Protein AF-A0A412CI19-F1 (afdb_monomer_lite)

Secondary structure (DSSP, 8-state):
--HHHHHHHHHHHHHHHS-HHHHHHHHHHIIIIIHHHHHHHHHHHHHHHHHHTSS--THHHHIIIIIHHHHHHHHHHHHHHHHHHHHTTT-

Sequence (91 aa):
MTIDEIKNEVLENMKDFITTEVKDMAIKWIKDTALPAVKEVATAFVAELKNSAVDEKGWVKFRDTIFLPVAINGSLWIVEKVVNKLASTEE

Foldseek 3Di:
DPPVVVVVVCVVCVVVVPDPVVVLVVLVCCQPPVLVVLVVVLVVQLVVLQVVLPPPDDPSNCCSNPVSNCVSVVVSVVVNVVSVVVNPPPD

Organism: NCBI:txid491921

pLDDT: mean 84.48, std 11.18, range [38.84, 94.75]

Radius of gyration: 20.42 Å; chains: 1; bounding box: 42×33×56 Å

Structure (mmCIF, N/CA/C/O backbone):
data_AF-A0A412CI19-F1
#
_entry.id   AF-A0A412CI19-F1
#
loop_
_atom_site.group_PDB
_atom_site.id
_atom_site.type_symbol
_atom_site.label_atom_id
_atom_site.label_alt_id
_atom_site.label_comp_id
_atom_site.label_asym_id
_atom_site.label_entity_id
_atom_site.label_seq_id
_atom_site.pdbx_PDB_ins_code
_atom_site.Cartn_x
_atom_site.Cartn_y
_atom_site.Cartn_z
_atom_site.occupancy
_atom_site.B_iso_or_equiv
_atom_site.auth_seq_id
_atom_site.auth_comp_id
_atom_site.auth_asym_id
_atom_site.auth_atom_id
_atom_site.pdbx_PDB_model_num
ATOM 1 N N . MET A 1 1 ? -4.197 19.970 39.090 1.00 59.72 1 MET A N 1
ATOM 2 C CA . MET A 1 1 ? -4.014 19.344 37.776 1.00 59.72 1 MET A CA 1
ATOM 3 C C . MET A 1 1 ? -2.884 20.026 37.043 1.00 59.72 1 MET A C 1
ATOM 5 O O . MET A 1 1 ? -3.078 21.061 36.413 1.00 59.72 1 MET A O 1
ATOM 9 N N . THR A 1 2 ? -1.684 19.484 37.210 1.00 79.56 2 THR A N 1
ATOM 10 C CA . THR A 1 2 ? -0.545 19.780 36.336 1.00 79.56 2 THR A CA 1
ATOM 11 C C . THR A 1 2 ? -0.758 19.084 34.986 1.00 79.56 2 THR A C 1
ATOM 13 O O . THR A 1 2 ? -1.537 18.137 34.879 1.00 79.56 2 THR A O 1
ATOM 16 N N . ILE A 1 3 ? -0.095 19.554 33.927 1.00 79.31 3 ILE A N 1
ATOM 17 C CA . ILE A 1 3 ? -0.203 18.953 32.583 1.00 79.31 3 ILE A CA 1
ATOM 18 C C . ILE A 1 3 ? 0.184 17.461 32.601 1.00 79.31 3 ILE A C 1
ATOM 20 O O . ILE A 1 3 ? -0.394 16.667 31.861 1.00 79.31 3 ILE A O 1
ATOM 24 N N . ASP A 1 4 ? 1.104 17.069 33.486 1.00 83.19 4 ASP A N 1
ATOM 25 C CA . ASP A 1 4 ? 1.524 15.677 33.660 1.00 83.19 4 ASP A CA 1
ATOM 26 C C . ASP A 1 4 ? 0.433 14.791 34.280 1.00 83.19 4 ASP A C 1
ATOM 28 O O . ASP A 1 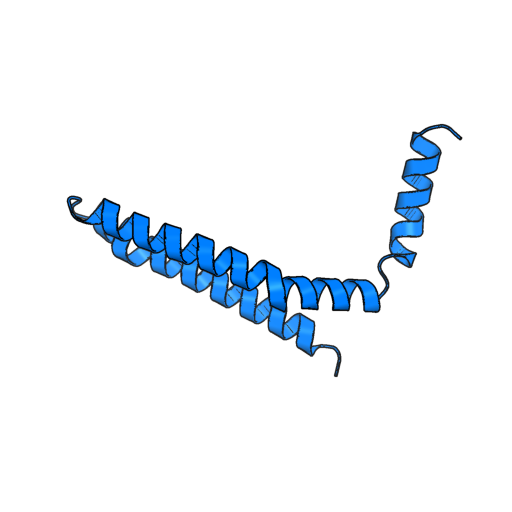4 ? 0.299 13.632 33.890 1.00 83.19 4 ASP A O 1
ATOM 32 N N . GLU A 1 5 ? -0.391 15.329 35.186 1.00 78.31 5 GLU A N 1
ATOM 33 C CA . GLU A 1 5 ? -1.530 14.605 35.769 1.00 78.31 5 GLU A CA 1
ATOM 34 C C . GLU A 1 5 ? -2.600 14.323 34.708 1.00 78.31 5 GLU A C 1
ATOM 36 O O . GLU A 1 5 ? -3.019 13.181 34.554 1.00 78.31 5 GLU A O 1
ATOM 41 N N . ILE A 1 6 ? -2.953 15.327 33.895 1.00 77.44 6 ILE A N 1
ATOM 42 C CA . ILE A 1 6 ? -3.923 15.171 32.797 1.00 77.44 6 ILE A CA 1
ATOM 43 C C . ILE A 1 6 ? -3.404 14.170 31.756 1.00 77.44 6 ILE A C 1
ATOM 45 O O . ILE A 1 6 ? -4.148 13.321 31.272 1.00 77.44 6 ILE A O 1
ATOM 49 N N . LYS A 1 7 ? -2.113 14.238 31.408 1.00 79.94 7 LYS A N 1
ATOM 50 C CA . LYS A 1 7 ? -1.494 13.310 30.453 1.00 79.94 7 LYS A CA 1
ATOM 51 C C . LYS A 1 7 ? -1.520 11.867 30.961 1.00 79.94 7 LYS A C 1
ATOM 53 O O . LYS A 1 7 ? -1.816 10.966 30.179 1.00 79.94 7 LYS A O 1
ATOM 58 N N . ASN A 1 8 ? -1.205 11.642 32.236 1.00 81.2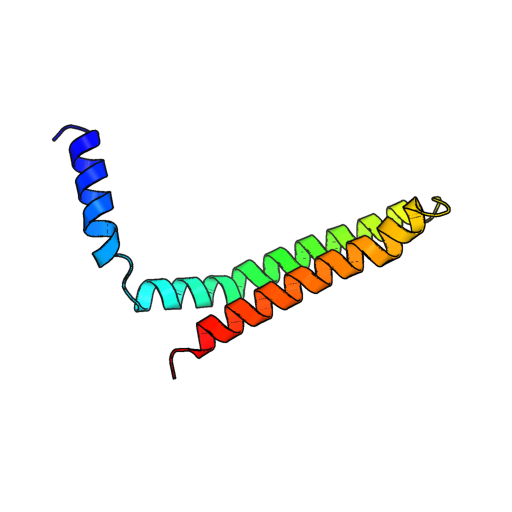5 8 ASN A N 1
ATOM 59 C CA . ASN A 1 8 ? -1.230 10.304 32.828 1.00 81.25 8 ASN A CA 1
ATOM 60 C C . ASN A 1 8 ? -2.655 9.753 32.932 1.00 81.25 8 ASN A C 1
ATOM 62 O O . ASN A 1 8 ? -2.869 8.593 32.599 1.00 81.25 8 ASN A O 1
ATOM 66 N N . GLU A 1 9 ? -3.627 10.586 33.299 1.00 77.81 9 GLU A N 1
ATOM 67 C CA . GLU A 1 9 ? -5.034 10.190 33.398 1.00 77.81 9 GLU A CA 1
ATOM 68 C C . GLU A 1 9 ? -5.630 9.858 32.017 1.00 77.81 9 GLU A C 1
ATOM 70 O O . GLU A 1 9 ? -6.347 8.869 31.857 1.00 77.81 9 GLU A O 1
ATOM 75 N N . VAL A 1 10 ? -5.263 10.611 30.973 1.00 72.38 10 VAL A N 1
ATOM 76 C CA . VAL A 1 10 ? -5.614 10.286 29.580 1.00 72.38 10 VAL A CA 1
ATOM 77 C C . VAL A 1 10 ? -4.933 8.995 29.116 1.00 72.38 10 VAL A C 1
ATOM 79 O O . VAL A 1 10 ? -5.575 8.190 28.448 1.00 72.38 10 VAL A O 1
ATOM 82 N N . LEU A 1 11 ? -3.663 8.763 29.469 1.00 75.12 11 LEU A N 1
ATOM 83 C CA . LEU A 1 11 ? -2.935 7.536 29.117 1.00 75.12 11 LEU A CA 1
ATOM 84 C C . LEU A 1 11 ? -3.493 6.289 29.820 1.00 75.12 11 LEU A C 1
ATOM 86 O O . LEU A 1 11 ? -3.542 5.225 29.201 1.00 75.12 11 LEU A O 1
ATOM 90 N N . GLU A 1 12 ? -3.923 6.404 31.079 1.00 76.12 12 GLU A N 1
ATOM 91 C CA . GLU A 1 12 ? -4.566 5.306 31.812 1.00 76.12 12 GLU A CA 1
ATOM 92 C C . GLU A 1 12 ? -5.933 4.955 31.220 1.00 76.12 12 GLU A C 1
ATOM 94 O O . GLU A 1 12 ? -6.183 3.784 30.925 1.00 76.12 12 GLU A O 1
ATOM 99 N N . ASN A 1 13 ? -6.770 5.959 30.945 1.00 69.44 13 ASN A N 1
ATOM 100 C CA . ASN A 1 13 ? -8.099 5.761 30.354 1.00 69.44 13 ASN A CA 1
ATOM 101 C C . ASN A 1 13 ? -8.056 5.455 28.847 1.00 69.44 13 ASN A C 1
ATOM 103 O O . ASN A 1 13 ? -9.055 5.049 28.254 1.00 69.44 13 ASN A O 1
ATOM 107 N N . MET A 1 14 ? -6.895 5.597 2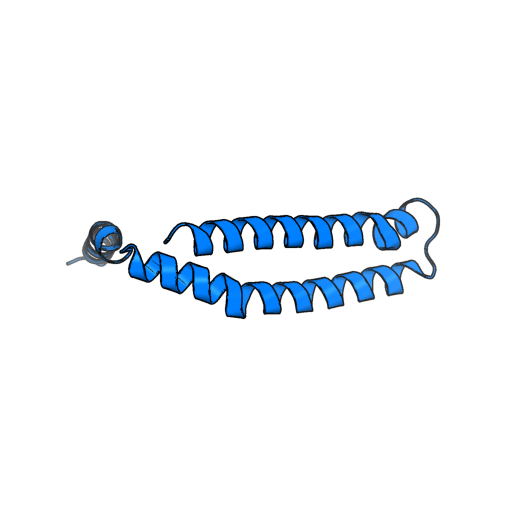8.200 1.00 66.50 14 MET A N 1
ATOM 108 C CA . MET A 1 14 ? -6.724 5.266 26.785 1.00 66.50 14 MET A CA 1
ATOM 109 C C . MET A 1 14 ? -7.038 3.791 26.502 1.00 66.50 14 MET A C 1
ATOM 111 O O . MET A 1 14 ? -7.487 3.460 25.410 1.00 66.50 14 MET A O 1
ATOM 115 N N . LYS A 1 15 ? -6.840 2.896 27.481 1.00 64.44 15 LYS A N 1
ATOM 116 C CA . LYS A 1 15 ? -7.215 1.477 27.362 1.00 64.44 15 LYS A CA 1
ATOM 117 C C . LYS A 1 15 ? -8.723 1.278 27.224 1.00 64.44 15 LYS A C 1
ATOM 119 O O . LYS A 1 15 ? -9.126 0.417 26.450 1.00 64.44 15 LYS A O 1
ATOM 124 N N . ASP A 1 16 ? -9.516 2.096 27.910 1.00 66.69 16 ASP A N 1
ATOM 125 C CA . ASP A 1 16 ? -10.978 2.070 27.818 1.00 66.69 16 ASP A CA 1
ATOM 126 C C . ASP A 1 16 ? -11.469 2.736 26.526 1.00 66.69 16 ASP A C 1
ATOM 128 O O . ASP A 1 16 ? -12.515 2.374 25.997 1.00 66.69 16 ASP A O 1
ATOM 132 N N . PHE A 1 17 ? -10.683 3.666 25.972 1.00 61.91 17 PHE A N 1
ATOM 133 C CA . PHE A 1 17 ? -10.942 4.291 24.671 1.00 61.91 17 PHE A CA 1
ATOM 134 C C . PHE A 1 17 ? -10.598 3.387 23.483 1.00 61.91 17 PHE A C 1
ATOM 136 O O . PHE A 1 17 ? -11.250 3.458 22.443 1.00 61.91 17 PHE A O 1
ATOM 143 N N . ILE A 1 18 ? -9.581 2.529 23.613 1.00 67.81 18 ILE A N 1
ATOM 144 C CA . ILE A 1 18 ? -9.254 1.511 22.609 1.00 67.81 18 ILE A CA 1
ATOM 145 C C . ILE A 1 18 ? -10.113 0.263 22.870 1.00 67.81 18 ILE A C 1
ATOM 147 O O . ILE A 1 18 ? -9.618 -0.818 23.207 1.00 67.81 18 ILE A O 1
ATOM 151 N N . THR A 1 19 ? -11.422 0.425 22.683 1.00 74.81 19 THR A N 1
ATOM 152 C CA . THR A 1 19 ? -12.369 -0.690 22.599 1.00 74.81 19 THR A CA 1
ATOM 153 C C . THR A 1 19 ? -12.118 -1.507 21.330 1.00 74.81 19 THR A C 1
ATOM 155 O O . THR A 1 19 ? -11.430 -1.057 20.407 1.00 74.81 19 THR A O 1
ATOM 158 N N . THR A 1 20 ? -12.667 -2.723 21.271 1.00 75.81 20 THR A N 1
ATOM 159 C CA . THR A 1 20 ? -12.615 -3.569 20.066 1.00 75.81 20 THR A CA 1
ATOM 160 C C . THR A 1 20 ? -13.145 -2.798 18.853 1.00 75.81 20 THR A C 1
ATOM 162 O O . THR A 1 20 ? -12.415 -2.633 17.889 1.00 75.81 20 THR A O 1
ATOM 165 N N . GLU A 1 21 ? -14.286 -2.118 18.987 1.00 76.62 21 GLU A N 1
ATOM 166 C CA . GLU A 1 21 ? -14.905 -1.321 17.915 1.00 76.62 21 GLU A CA 1
ATOM 167 C C . GLU A 1 21 ? -13.981 -0.245 17.312 1.00 76.62 21 GLU A C 1
ATOM 169 O O . GLU A 1 21 ? -13.978 -0.021 16.101 1.00 76.62 21 GLU A O 1
ATOM 174 N N . VAL A 1 22 ? -13.174 0.434 18.138 1.00 82.88 22 VAL A N 1
ATOM 175 C CA . VAL A 1 22 ? -12.216 1.442 17.654 1.00 82.88 22 VAL A CA 1
ATOM 176 C C . VAL A 1 22 ? -11.056 0.780 16.912 1.00 82.88 22 VAL A C 1
ATOM 178 O O . VAL A 1 22 ? -10.597 1.310 15.896 1.00 82.88 22 VAL A O 1
ATOM 181 N N . LYS A 1 23 ? -10.584 -0.384 17.380 1.00 82.62 23 LYS A N 1
ATOM 182 C CA . LYS A 1 23 ? -9.565 -1.170 16.665 1.00 82.62 23 LYS A CA 1
ATOM 183 C C . LYS A 1 23 ? -10.099 -1.651 15.321 1.00 82.62 23 LYS A C 1
ATOM 185 O O . LYS A 1 23 ? -9.386 -1.528 14.329 1.00 82.62 23 LYS A O 1
ATOM 190 N N . ASP A 1 24 ? -11.340 -2.108 15.276 1.00 84.56 24 ASP A N 1
ATOM 191 C CA . ASP A 1 24 ? -11.990 -2.645 14.080 1.00 84.56 24 ASP A CA 1
ATOM 192 C C . ASP A 1 24 ? -12.213 -1.528 13.052 1.00 84.56 24 ASP A C 1
ATOM 194 O O . ASP A 1 24 ? -11.860 -1.651 11.875 1.00 84.56 24 ASP A O 1
ATOM 198 N N . MET A 1 25 ? -12.670 -0.357 13.513 1.00 85.75 25 MET A N 1
ATOM 199 C CA . MET A 1 25 ? -12.767 0.850 12.691 1.00 85.75 25 MET A CA 1
ATOM 200 C C . MET A 1 25 ? -11.397 1.288 12.157 1.00 85.75 25 MET A C 1
ATOM 202 O O . MET A 1 25 ? -11.284 1.652 10.984 1.00 85.75 25 MET A O 1
ATOM 206 N N . ALA A 1 26 ? -10.348 1.227 12.981 1.00 87.25 26 ALA A N 1
ATOM 207 C CA . ALA A 1 26 ? -8.991 1.547 12.554 1.00 87.25 26 ALA A CA 1
ATOM 208 C C . ALA A 1 26 ? -8.470 0.542 11.514 1.00 87.25 26 ALA A C 1
ATOM 210 O O . ALA A 1 26 ? -7.916 0.953 10.497 1.00 87.25 26 ALA A O 1
ATOM 211 N N . ILE A 1 27 ? -8.685 -0.760 11.719 1.00 88.44 27 ILE A N 1
ATOM 212 C CA . ILE A 1 27 ? -8.308 -1.816 10.769 1.00 88.44 27 ILE A CA 1
ATOM 213 C C . ILE A 1 27 ? -9.041 -1.619 9.439 1.00 88.44 27 ILE A C 1
ATOM 215 O O . ILE A 1 27 ? -8.418 -1.688 8.376 1.00 88.44 27 ILE A O 1
ATOM 219 N N . LYS A 1 28 ? -10.338 -1.307 9.483 1.00 89.50 28 LYS A N 1
ATOM 220 C CA . LYS A 1 28 ? -11.138 -1.010 8.295 1.00 89.50 28 LYS A CA 1
ATOM 221 C C . LYS A 1 28 ? -10.635 0.231 7.563 1.00 89.50 28 LYS A C 1
ATOM 223 O O . LYS A 1 28 ? -10.443 0.185 6.353 1.00 89.50 28 LYS A O 1
ATOM 228 N N . TRP A 1 29 ? -10.334 1.314 8.279 1.00 91.81 29 TRP A N 1
ATOM 229 C CA . TRP A 1 29 ? -9.746 2.514 7.677 1.00 91.81 29 TRP A CA 1
ATOM 230 C C . TRP A 1 29 ? -8.375 2.232 7.041 1.00 91.81 29 TRP A C 1
ATOM 232 O O . TRP A 1 29 ? -8.097 2.686 5.926 1.00 91.81 29 TRP A O 1
ATOM 242 N N . ILE A 1 30 ? -7.531 1.430 7.703 1.00 89.81 30 ILE A N 1
ATOM 243 C CA . ILE A 1 30 ? -6.243 0.997 7.149 1.00 89.81 30 ILE A CA 1
ATOM 244 C C . ILE A 1 30 ? -6.464 0.223 5.848 1.00 89.81 30 ILE A C 1
ATOM 246 O O . ILE A 1 30 ? -5.764 0.471 4.869 1.00 89.81 30 ILE A O 1
ATOM 250 N N . LYS A 1 31 ? -7.438 -0.688 5.822 1.00 89.69 31 LYS A N 1
ATOM 251 C CA . LYS A 1 31 ? -7.775 -1.499 4.650 1.00 89.69 31 LYS A CA 1
ATOM 252 C C . LYS A 1 31 ? -8.315 -0.674 3.486 1.00 89.69 31 LYS A C 1
ATOM 254 O O . LYS A 1 31 ? -7.843 -0.836 2.364 1.00 89.69 31 LYS A O 1
ATOM 259 N N . ASP A 1 32 ? -9.272 0.201 3.759 1.00 90.25 32 ASP A N 1
ATOM 260 C CA . ASP A 1 32 ? -10.056 0.868 2.722 1.00 90.25 32 ASP A CA 1
ATOM 261 C C . ASP A 1 32 ? -9.393 2.158 2.220 1.00 90.25 32 ASP A C 1
ATOM 263 O O . ASP A 1 32 ? -9.674 2.602 1.112 1.00 90.25 32 ASP A O 1
ATOM 267 N N . THR A 1 33 ? -8.521 2.780 3.023 1.00 91.00 33 THR A N 1
ATOM 268 C CA . THR A 1 33 ? -7.925 4.091 2.707 1.00 9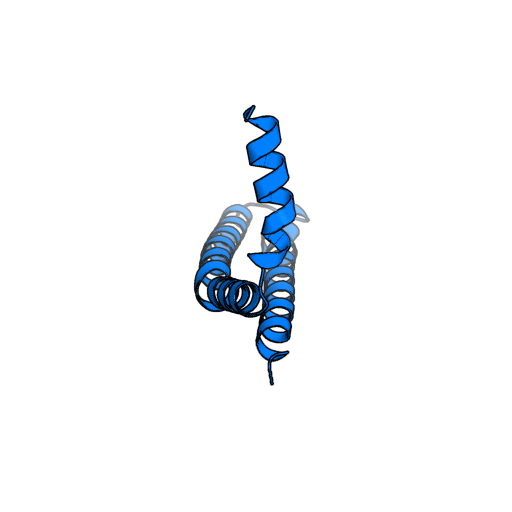1.00 33 THR A CA 1
ATOM 269 C C . THR A 1 33 ? -6.401 4.061 2.731 1.00 91.00 33 THR A C 1
ATOM 271 O O . THR A 1 33 ? -5.764 4.399 1.732 1.00 91.00 33 THR A O 1
ATOM 274 N N . ALA A 1 34 ? -5.790 3.642 3.845 1.00 90.00 34 ALA A N 1
ATOM 275 C CA . ALA A 1 34 ? -4.335 3.744 3.990 1.00 90.00 34 ALA A CA 1
ATOM 276 C C . ALA A 1 34 ? -3.583 2.799 3.039 1.00 90.00 34 ALA A C 1
ATOM 278 O O . ALA A 1 34 ? -2.625 3.210 2.387 1.00 90.00 34 ALA A O 1
ATOM 279 N N . LEU A 1 35 ? -4.024 1.543 2.931 1.00 91.19 35 LEU A N 1
ATOM 280 C CA . LEU A 1 35 ? -3.414 0.539 2.060 1.00 91.19 35 LEU A CA 1
ATOM 281 C C . LEU A 1 35 ? -3.449 0.947 0.577 1.00 91.19 35 LEU A C 1
ATOM 283 O O . LEU A 1 35 ? -2.389 0.912 -0.053 1.00 91.19 35 LEU A O 1
ATOM 287 N N . PRO A 1 36 ? -4.596 1.373 0.011 1.00 92.62 36 PRO A N 1
ATOM 288 C CA . PRO A 1 36 ? -4.652 1.908 -1.348 1.00 92.62 36 PRO A CA 1
ATOM 289 C C . PRO A 1 36 ? -3.704 3.091 -1.573 1.00 92.62 36 PRO A C 1
ATOM 291 O O . PRO A 1 36 ? -2.931 3.069 -2.528 1.00 92.62 36 PRO A O 1
ATOM 294 N N . ALA A 1 37 ? -3.677 4.068 -0.660 1.00 93.50 37 ALA A N 1
ATOM 295 C CA . ALA A 1 37 ? -2.797 5.230 -0.786 1.00 93.50 37 ALA A CA 1
ATOM 296 C C . ALA A 1 37 ? -1.308 4.834 -0.798 1.00 93.50 37 ALA A C 1
ATOM 298 O O . ALA A 1 37 ? -0.533 5.299 -1.634 1.00 93.50 37 ALA A O 1
ATOM 299 N N . VAL A 1 38 ? -0.899 3.921 0.090 1.00 91.56 38 VAL A N 1
ATOM 300 C CA . VAL A 1 38 ? 0.484 3.419 0.124 1.00 91.56 38 VAL A CA 1
ATOM 301 C C . VAL A 1 38 ? 0.820 2.643 -1.155 1.00 91.56 38 VAL A C 1
ATOM 303 O O . VAL A 1 38 ? 1.929 2.777 -1.676 1.00 91.56 38 VAL A O 1
ATOM 306 N N . LYS A 1 39 ? -0.121 1.861 -1.698 1.00 92.06 39 LYS A N 1
ATOM 307 C CA . LYS A 1 39 ? 0.068 1.140 -2.965 1.00 92.06 39 LYS A CA 1
ATOM 308 C C . LYS A 1 39 ? 0.276 2.071 -4.152 1.00 92.06 39 LYS A C 1
ATOM 310 O O . LYS A 1 39 ? 1.124 1.778 -4.994 1.00 92.06 39 LYS A O 1
ATOM 315 N N . GLU A 1 40 ? -0.466 3.169 -4.232 1.00 93.75 40 GLU A N 1
ATOM 316 C CA . GLU A 1 40 ? -0.293 4.161 -5.298 1.00 93.75 40 GLU A CA 1
ATOM 317 C C . GLU A 1 40 ? 1.105 4.782 -5.250 1.00 93.75 40 GLU A C 1
ATOM 319 O O . GLU A 1 40 ? 1.820 4.779 -6.254 1.00 93.75 40 GLU A O 1
ATOM 324 N N . VAL A 1 41 ? 1.544 5.214 -4.063 1.00 94.12 41 VAL A N 1
ATOM 325 C CA . VAL A 1 41 ? 2.889 5.775 -3.857 1.00 94.12 41 VAL A CA 1
ATOM 326 C C . VAL A 1 41 ? 3.973 4.754 -4.200 1.00 94.12 41 VAL A C 1
ATOM 328 O O . VAL A 1 41 ? 4.931 5.068 -4.906 1.00 94.12 41 VAL A O 1
ATOM 331 N N . ALA A 1 42 ? 3.817 3.511 -3.747 1.00 92.62 42 ALA A N 1
ATOM 332 C CA . ALA A 1 42 ? 4.755 2.439 -4.051 1.00 92.62 42 ALA A CA 1
ATOM 333 C C . ALA A 1 42 ? 4.811 2.117 -5.550 1.00 92.62 42 ALA A C 1
ATOM 335 O O . ALA A 1 42 ? 5.890 1.872 -6.086 1.00 92.62 42 ALA A O 1
ATOM 336 N N . THR A 1 43 ? 3.669 2.155 -6.239 1.00 93.44 43 THR A N 1
ATOM 337 C CA . THR A 1 43 ? 3.595 1.944 -7.689 1.00 93.44 43 THR A CA 1
ATOM 338 C C . THR A 1 43 ? 4.333 3.052 -8.434 1.00 93.44 43 THR A C 1
ATOM 340 O O . THR A 1 43 ? 5.136 2.754 -9.318 1.00 93.44 43 THR A O 1
ATOM 343 N N . ALA A 1 44 ? 4.128 4.313 -8.041 1.00 94.75 44 ALA A N 1
ATOM 344 C CA . ALA A 1 44 ? 4.854 5.450 -8.602 1.00 94.75 44 ALA A CA 1
ATOM 345 C C . ALA A 1 44 ? 6.370 5.333 -8.365 1.00 94.75 44 ALA A C 1
ATOM 347 O O . ALA A 1 44 ? 7.157 5.506 -9.292 1.00 94.75 44 ALA A O 1
ATOM 348 N N . PHE A 1 45 ? 6.786 4.951 -7.156 1.00 92.12 45 PHE A N 1
ATOM 349 C CA . PHE A 1 45 ? 8.198 4.742 -6.834 1.00 92.12 45 PHE A CA 1
ATOM 350 C C . PHE A 1 45 ? 8.827 3.606 -7.655 1.00 92.12 45 PHE A C 1
ATOM 352 O O . PHE A 1 45 ? 9.929 3.749 -8.174 1.00 92.12 45 PHE A O 1
ATOM 359 N N . VAL A 1 46 ? 8.122 2.482 -7.823 1.00 92.75 46 VAL A N 1
ATOM 360 C CA . VAL A 1 46 ? 8.581 1.361 -8.659 1.00 92.75 46 VAL A CA 1
ATOM 361 C C . VAL A 1 46 ? 8.680 1.756 -10.133 1.00 92.75 46 VAL A C 1
ATOM 363 O O . VAL A 1 46 ? 9.596 1.302 -10.821 1.00 92.75 46 VAL A O 1
ATOM 366 N N . ALA A 1 47 ? 7.757 2.581 -10.630 1.00 93.06 47 ALA A N 1
ATOM 367 C CA . ALA A 1 47 ? 7.831 3.112 -11.986 1.00 93.06 47 ALA A CA 1
ATOM 368 C C . ALA A 1 47 ? 9.079 3.987 -12.163 1.00 93.06 47 ALA A C 1
ATOM 370 O O . ALA A 1 47 ? 9.831 3.791 -13.117 1.00 93.06 47 ALA A O 1
ATOM 371 N N . GLU A 1 48 ? 9.350 4.873 -11.206 1.00 92.50 48 GLU A N 1
ATOM 372 C CA . GLU A 1 48 ? 10.511 5.759 -11.265 1.00 92.50 48 GLU A CA 1
ATOM 373 C C . GLU A 1 48 ? 11.839 5.006 -11.125 1.00 92.50 48 GLU A C 1
ATOM 375 O O . GLU A 1 48 ? 12.774 5.270 -11.876 1.00 92.50 48 GLU A O 1
ATOM 380 N N . LEU A 1 49 ? 11.911 3.990 -10.257 1.00 89.25 49 LEU A N 1
ATOM 381 C CA . LEU A 1 49 ? 13.071 3.094 -10.176 1.00 89.25 49 LEU A CA 1
ATOM 382 C C . LEU A 1 49 ? 13.378 2.438 -11.527 1.00 89.25 49 LEU A C 1
ATOM 384 O O . LEU A 1 49 ? 14.528 2.404 -11.962 1.00 89.25 49 LEU A O 1
ATOM 388 N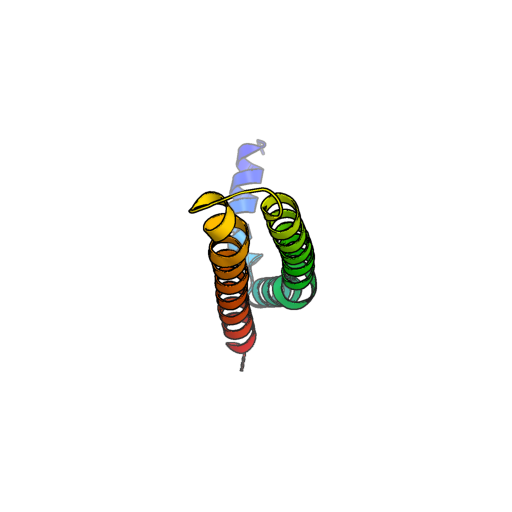 N . LYS A 1 50 ? 12.348 1.939 -12.218 1.00 87.94 50 LYS A N 1
ATOM 389 C CA . LYS A 1 50 ? 12.513 1.321 -13.540 1.00 87.94 50 LYS A CA 1
ATOM 390 C C . LYS A 1 50 ? 12.950 2.328 -14.601 1.00 87.94 50 LYS A C 1
ATOM 392 O O . LYS A 1 50 ? 13.768 1.968 -15.443 1.00 87.94 50 LYS A O 1
ATOM 397 N N . ASN A 1 51 ? 12.435 3.557 -14.554 1.00 90.19 51 ASN A N 1
ATOM 398 C CA . ASN A 1 51 ? 12.844 4.635 -15.457 1.00 90.19 51 ASN A CA 1
ATOM 399 C C . ASN A 1 51 ? 14.310 5.029 -15.226 1.00 90.19 51 ASN A C 1
ATOM 401 O O . ASN A 1 51 ? 15.077 5.128 -16.180 1.00 90.19 51 ASN A O 1
ATOM 405 N N . SER A 1 52 ? 14.721 5.171 -13.964 1.00 85.00 52 SER A N 1
ATOM 406 C CA . SER A 1 52 ? 16.104 5.485 -13.588 1.00 85.00 52 SER A CA 1
ATOM 407 C C . SER A 1 52 ? 17.089 4.382 -13.996 1.00 85.00 52 SER A C 1
ATOM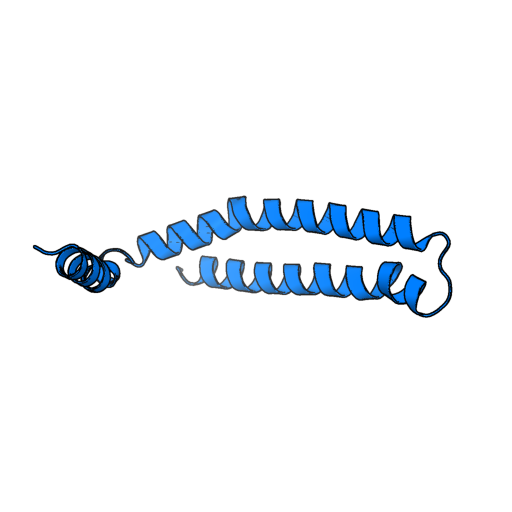 409 O O . SER A 1 52 ? 18.244 4.661 -14.303 1.00 85.00 52 SER A O 1
ATOM 411 N N . ALA A 1 53 ? 16.641 3.125 -14.050 1.00 84.38 53 ALA A N 1
ATOM 412 C CA . ALA A 1 53 ? 17.479 1.971 -14.375 1.00 84.38 53 ALA A CA 1
ATOM 413 C C . ALA A 1 53 ? 17.738 1.762 -15.883 1.00 84.38 53 ALA A C 1
ATOM 415 O O . ALA A 1 53 ? 18.453 0.824 -16.263 1.00 84.38 53 ALA A O 1
ATOM 416 N N . VAL A 1 54 ? 17.141 2.574 -16.768 1.00 83.44 54 VAL A N 1
ATOM 417 C CA . VAL A 1 54 ? 17.220 2.382 -18.230 1.00 83.44 54 VAL A CA 1
ATOM 418 C C . VAL A 1 54 ? 18.674 2.407 -18.712 1.00 83.44 54 VAL A C 1
ATOM 420 O O . VAL A 1 54 ? 19.093 1.466 -19.401 1.00 83.44 54 VAL A O 1
ATOM 423 N N . ASP A 1 55 ? 19.449 3.391 -18.255 1.00 87.19 55 ASP A N 1
ATOM 424 C CA . ASP A 1 55 ? 20.839 3.625 -18.672 1.00 87.19 55 ASP A CA 1
ATOM 425 C C . ASP A 1 55 ? 21.888 2.951 -17.770 1.00 87.19 55 ASP A C 1
ATOM 427 O O . ASP A 1 55 ? 23.083 2.930 -18.082 1.00 87.19 55 ASP A O 1
ATOM 431 N N . GLU A 1 56 ? 21.457 2.343 -16.666 1.00 84.06 56 GLU A N 1
ATOM 432 C CA . GLU A 1 56 ? 22.349 1.643 -15.748 1.00 84.06 56 GLU A CA 1
ATOM 433 C C . GLU A 1 56 ? 22.751 0.252 -16.260 1.00 84.06 56 GLU A C 1
ATOM 435 O O . GLU A 1 56 ? 22.129 -0.330 -17.154 1.00 84.06 56 GLU A O 1
ATOM 440 N N . LYS A 1 57 ? 23.816 -0.325 -15.688 1.00 90.75 57 LYS A N 1
ATOM 441 C CA . LYS A 1 57 ? 24.315 -1.660 -16.060 1.00 90.75 57 LYS A CA 1
ATOM 442 C C . LYS A 1 57 ? 24.628 -2.518 -14.838 1.00 90.75 57 LYS A C 1
ATOM 444 O O . LYS A 1 57 ? 24.945 -2.023 -13.759 1.00 90.75 57 LYS A O 1
ATOM 449 N N . GLY A 1 58 ? 24.569 -3.833 -15.036 1.00 90.00 58 GLY A N 1
ATOM 450 C CA . GLY A 1 58 ? 24.955 -4.818 -14.029 1.00 90.00 58 GLY A CA 1
ATOM 451 C C . GLY A 1 58 ? 24.012 -4.853 -12.825 1.00 90.00 58 GLY A C 1
ATOM 452 O O . GLY A 1 58 ? 22.791 -4.867 -12.977 1.00 90.00 58 GLY A O 1
ATOM 453 N N . TRP A 1 59 ? 24.596 -4.900 -11.627 1.00 92.19 59 TRP A N 1
ATOM 454 C CA . TRP A 1 59 ? 23.859 -5.073 -10.374 1.00 92.19 59 TRP A CA 1
ATOM 455 C C . TRP A 1 59 ? 22.892 -3.924 -10.069 1.00 92.19 59 TRP A C 1
ATOM 457 O O . TRP A 1 59 ? 21.808 -4.179 -9.555 1.00 92.19 59 TRP A O 1
ATOM 467 N N . VAL A 1 60 ? 23.241 -2.683 -10.426 1.00 88.75 60 VAL A N 1
ATOM 468 C CA . VAL A 1 60 ? 22.401 -1.505 -10.141 1.00 88.75 60 VAL A CA 1
ATOM 469 C C . VAL A 1 60 ? 21.097 -1.565 -10.948 1.00 88.75 60 VAL A C 1
ATOM 471 O O . VAL A 1 60 ? 20.014 -1.545 -10.368 1.00 88.75 60 VAL A O 1
ATOM 474 N N . LYS A 1 61 ? 21.192 -1.884 -12.249 1.00 91.25 61 LYS A N 1
ATOM 475 C CA . LYS A 1 61 ? 20.018 -2.141 -13.097 1.00 91.25 61 LYS A CA 1
ATOM 476 C C . LYS A 1 61 ? 19.155 -3.284 -12.569 1.00 91.25 61 LYS A C 1
ATOM 478 O O . LYS A 1 61 ? 17.934 -3.163 -12.520 1.00 91.25 61 LYS A O 1
ATOM 483 N N . PHE A 1 62 ? 19.757 -4.409 -12.179 1.00 91.81 62 PHE A N 1
ATOM 484 C CA . PHE A 1 62 ? 18.998 -5.530 -11.613 1.00 91.81 62 PHE A CA 1
ATOM 485 C C . PHE A 1 62 ? 18.272 -5.133 -10.319 1.00 91.81 62 PHE A C 1
ATOM 487 O O . PHE A 1 62 ? 17.095 -5.466 -10.148 1.00 91.81 62 PHE A O 1
ATOM 494 N N . ARG A 1 63 ? 18.956 -4.397 -9.432 1.00 91.69 63 ARG A N 1
ATOM 495 C CA . ARG A 1 63 ? 18.394 -3.902 -8.174 1.00 91.69 63 ARG A CA 1
ATOM 496 C C . ARG A 1 63 ? 17.144 -3.060 -8.434 1.00 91.69 63 ARG A C 1
ATOM 498 O O . ARG A 1 63 ? 16.108 -3.321 -7.829 1.00 91.69 63 ARG A O 1
ATOM 505 N N . ASP A 1 64 ? 17.232 -2.124 -9.368 1.00 89.56 64 ASP A N 1
ATOM 506 C CA . ASP A 1 64 ? 16.194 -1.113 -9.583 1.00 89.56 64 ASP A CA 1
ATOM 507 C C . ASP A 1 64 ? 15.058 -1.620 -10.483 1.00 89.56 64 ASP A C 1
ATOM 509 O O . ASP A 1 64 ? 13.899 -1.255 -10.296 1.00 89.56 64 ASP A O 1
ATOM 513 N N . THR A 1 65 ? 15.344 -2.560 -11.390 1.00 89.06 65 THR A N 1
ATOM 514 C CA . THR A 1 65 ? 14.324 -3.115 -12.298 1.00 89.06 65 THR A CA 1
ATOM 515 C C . THR A 1 65 ? 13.580 -4.316 -11.705 1.00 89.06 65 THR A C 1
ATOM 517 O O . THR A 1 65 ? 12.407 -4.526 -12.027 1.00 89.06 65 THR A O 1
ATOM 520 N N . ILE A 1 66 ? 14.247 -5.121 -10.864 1.00 89.19 66 ILE A N 1
ATOM 521 C CA . ILE A 1 66 ? 13.733 -6.413 -10.380 1.00 89.19 66 ILE A CA 1
ATOM 522 C C . ILE A 1 66 ? 13.699 -6.477 -8.852 1.00 89.19 66 ILE A C 1
ATOM 524 O O . ILE A 1 66 ? 12.624 -6.656 -8.287 1.00 89.19 66 ILE A O 1
ATOM 528 N N . PHE A 1 67 ? 14.837 -6.329 -8.168 1.00 93.38 67 PHE A N 1
ATOM 529 C CA . PHE A 1 67 ? 14.915 -6.609 -6.727 1.00 93.38 67 PHE A CA 1
ATOM 530 C C . PHE A 1 67 ? 14.046 -5.669 -5.879 1.00 93.38 67 PHE A C 1
ATOM 532 O O . PHE A 1 67 ? 13.208 -6.146 -5.117 1.00 93.38 67 PHE A O 1
ATOM 539 N N . LEU A 1 68 ? 14.212 -4.349 -6.019 1.00 92.69 68 LEU A N 1
ATOM 540 C CA . LEU A 1 68 ? 13.439 -3.355 -5.270 1.00 92.69 68 LEU A CA 1
ATOM 541 C C . LEU A 1 68 ? 11.947 -3.417 -5.627 1.00 92.69 68 LEU A C 1
ATOM 543 O O . LEU A 1 68 ? 11.138 -3.482 -4.700 1.00 92.69 68 LEU A O 1
ATOM 547 N N . PRO A 1 69 ? 11.546 -3.508 -6.914 1.00 92.31 69 PRO A N 1
ATOM 548 C CA . PRO A 1 69 ? 10.149 -3.738 -7.265 1.00 92.31 69 PRO A CA 1
ATOM 549 C C . PRO A 1 69 ? 9.550 -4.996 -6.635 1.00 92.31 69 PRO A C 1
ATOM 551 O O . PRO A 1 69 ? 8.425 -4.952 -6.142 1.00 92.31 69 PRO A O 1
ATOM 554 N N . VAL A 1 70 ? 10.275 -6.116 -6.623 1.00 94.19 70 VAL A N 1
ATOM 555 C CA . VAL A 1 70 ? 9.791 -7.357 -6.003 1.00 94.19 70 VAL A CA 1
ATOM 556 C C . VAL A 1 70 ? 9.699 -7.213 -4.485 1.00 94.19 70 VAL A C 1
ATOM 558 O O . VAL A 1 70 ? 8.699 -7.625 -3.904 1.00 94.19 70 VAL A O 1
ATOM 561 N N . ALA A 1 71 ? 10.689 -6.595 -3.839 1.00 94.62 71 ALA A N 1
ATOM 562 C CA . ALA A 1 71 ? 10.693 -6.385 -2.394 1.00 94.62 71 ALA A CA 1
ATOM 563 C C . ALA A 1 71 ? 9.526 -5.496 -1.932 1.00 94.62 71 ALA A C 1
ATOM 565 O O . ALA A 1 71 ? 8.865 -5.817 -0.947 1.00 94.62 71 ALA A O 1
ATOM 566 N N . ILE A 1 72 ? 9.241 -4.417 -2.665 1.00 93.00 72 ILE A N 1
ATOM 567 C CA . ILE A 1 72 ? 8.148 -3.483 -2.359 1.00 93.00 72 ILE A CA 1
ATOM 568 C C . ILE A 1 72 ? 6.789 -4.146 -2.575 1.00 93.00 72 ILE A C 1
ATOM 570 O O . ILE A 1 72 ? 5.934 -4.115 -1.696 1.00 93.00 72 ILE A O 1
ATOM 574 N N . ASN A 1 73 ? 6.585 -4.797 -3.722 1.00 92.06 73 ASN A N 1
ATOM 575 C CA . ASN A 1 73 ? 5.323 -5.489 -3.979 1.00 92.06 73 ASN A CA 1
ATOM 576 C C . ASN A 1 73 ? 5.113 -6.664 -3.011 1.00 92.06 73 ASN A C 1
ATOM 578 O O . ASN A 1 73 ? 3.998 -6.898 -2.549 1.00 92.06 73 ASN A O 1
ATOM 582 N N . GLY A 1 74 ? 6.186 -7.377 -2.660 1.00 94.00 74 GLY A N 1
ATOM 583 C CA . GLY A 1 74 ? 6.152 -8.466 -1.689 1.00 94.00 74 GLY A CA 1
ATOM 584 C C . GLY A 1 74 ? 5.801 -7.991 -0.279 1.00 94.00 74 GLY A C 1
ATOM 585 O O . GLY A 1 74 ? 4.957 -8.603 0.373 1.00 94.00 74 GLY A O 1
ATOM 586 N N . SER A 1 75 ? 6.393 -6.889 0.190 1.00 93.31 75 SER A N 1
ATOM 587 C CA . SER A 1 75 ? 6.070 -6.335 1.509 1.00 93.31 75 SER A CA 1
ATOM 588 C C . SER A 1 75 ? 4.632 -5.819 1.567 1.00 93.31 75 SER A C 1
ATOM 590 O O . SER A 1 75 ? 3.925 -6.123 2.526 1.00 93.31 75 SER A O 1
ATOM 592 N N . LEU A 1 76 ? 4.150 -5.146 0.516 1.00 93.25 76 LEU A N 1
ATOM 593 C CA . LEU A 1 76 ? 2.752 -4.714 0.418 1.00 93.25 76 LEU A CA 1
ATOM 594 C C . LEU A 1 76 ? 1.777 -5.886 0.456 1.00 93.25 76 LEU A C 1
ATOM 596 O O . LEU A 1 76 ? 0.775 -5.820 1.164 1.00 93.25 76 LEU A O 1
ATOM 600 N N . TRP A 1 77 ? 2.090 -6.977 -0.243 1.00 93.31 77 TRP A N 1
ATOM 601 C CA . TRP A 1 77 ? 1.281 -8.192 -0.199 1.00 93.31 77 TRP A CA 1
ATOM 602 C C . TRP A 1 77 ? 1.211 -8.792 1.213 1.00 93.31 77 TRP A C 1
ATOM 604 O O . TRP A 1 77 ? 0.141 -9.215 1.653 1.00 93.31 77 TRP A O 1
ATOM 614 N N . ILE A 1 78 ? 2.326 -8.798 1.957 1.00 94.00 78 ILE A N 1
ATOM 615 C CA . ILE A 1 78 ? 2.342 -9.252 3.356 1.00 94.00 78 ILE A CA 1
ATOM 616 C C . ILE A 1 78 ? 1.454 -8.351 4.219 1.00 94.00 78 ILE A C 1
ATOM 618 O O . ILE A 1 78 ? 0.628 -8.870 4.971 1.00 94.00 78 ILE A O 1
ATOM 622 N N . VAL A 1 79 ? 1.593 -7.025 4.104 1.00 90.50 79 VAL A N 1
ATOM 623 C CA . VAL A 1 79 ? 0.793 -6.070 4.889 1.00 90.50 79 VAL A CA 1
ATOM 624 C C . VAL A 1 79 ? -0.691 -6.237 4.577 1.00 90.50 79 VAL A C 1
ATOM 626 O O . VAL A 1 79 ? -1.487 -6.355 5.502 1.00 90.50 79 VAL A O 1
ATOM 629 N N . GLU A 1 80 ? -1.074 -6.345 3.304 1.00 89.81 80 GLU A N 1
ATOM 630 C CA . GLU A 1 80 ? -2.462 -6.626 2.927 1.00 89.81 80 GLU A CA 1
ATOM 631 C C . GLU A 1 80 ? -2.978 -7.923 3.526 1.00 89.81 80 GLU A C 1
ATOM 633 O O . GLU A 1 80 ? -4.097 -7.971 4.027 1.00 89.81 80 GLU A O 1
ATOM 638 N N . LYS A 1 81 ? -2.182 -8.991 3.480 1.00 91.50 81 LYS A N 1
ATOM 639 C CA . LYS A 1 81 ? -2.591 -10.285 4.022 1.00 91.50 81 LYS A CA 1
ATOM 640 C C . LYS A 1 81 ? -2.796 -10.215 5.533 1.00 91.50 81 LYS A C 1
ATOM 642 O O . LYS A 1 81 ? -3.752 -10.798 6.037 1.00 91.50 81 LYS A O 1
ATOM 647 N N . VAL A 1 82 ? -1.924 -9.499 6.245 1.00 91.00 82 VAL A N 1
ATOM 648 C CA . VAL A 1 82 ? -2.053 -9.270 7.689 1.00 91.00 82 VAL A CA 1
ATOM 649 C C . VAL A 1 82 ? -3.293 -8.434 7.986 1.00 91.00 82 VAL A C 1
ATOM 651 O O . VAL A 1 82 ? -4.119 -8.871 8.778 1.00 91.00 82 VAL A O 1
ATOM 654 N N . VAL A 1 83 ? -3.473 -7.291 7.320 1.00 88.75 83 VAL A N 1
ATOM 655 C CA . VAL A 1 83 ? -4.632 -6.410 7.536 1.00 88.75 83 VAL A CA 1
ATOM 656 C C . VAL A 1 83 ? -5.938 -7.126 7.207 1.00 88.75 83 VAL A C 1
ATOM 658 O O . VAL A 1 83 ? -6.876 -7.060 7.991 1.00 88.75 83 VAL A O 1
ATOM 661 N N . ASN A 1 84 ? -5.996 -7.874 6.103 1.00 87.31 84 ASN A N 1
ATOM 662 C CA . ASN A 1 84 ? -7.176 -8.664 5.758 1.00 87.31 84 ASN A CA 1
ATOM 663 C C . ASN A 1 84 ? -7.459 -9.749 6.797 1.00 87.31 84 ASN A C 1
ATOM 665 O O . ASN A 1 84 ? -8.611 -9.945 7.154 1.00 87.31 84 ASN A O 1
ATOM 669 N N . LYS A 1 85 ? -6.429 -10.428 7.317 1.00 87.62 85 LYS A N 1
ATOM 670 C CA . LYS A 1 85 ? -6.619 -11.436 8.364 1.00 87.62 85 LYS A CA 1
ATOM 671 C C . LYS A 1 85 ? -7.127 -10.813 9.664 1.00 87.62 85 LYS A C 1
ATOM 673 O O . LYS A 1 85 ? -8.003 -11.389 10.295 1.00 87.62 85 LYS A O 1
ATOM 678 N N . LEU A 1 86 ? -6.602 -9.647 10.038 1.00 82.69 86 LEU A N 1
ATOM 679 C CA . LEU A 1 86 ? -7.052 -8.907 11.217 1.00 82.69 86 LEU A CA 1
ATOM 680 C C . LEU A 1 86 ? -8.503 -8.440 11.052 1.00 82.69 86 LEU A C 1
ATOM 682 O O . LEU A 1 86 ? -9.301 -8.679 11.945 1.00 82.69 86 LEU A O 1
ATOM 686 N N . ALA A 1 87 ? -8.859 -7.905 9.882 1.00 74.62 87 ALA A N 1
ATOM 687 C CA . ALA A 1 87 ? -10.224 -7.486 9.557 1.00 74.62 87 ALA A CA 1
ATOM 688 C C . ALA A 1 87 ? -11.232 -8.650 9.477 1.00 74.62 87 ALA A C 1
ATOM 690 O O . ALA A 1 87 ? -12.431 -8.427 9.554 1.00 74.62 87 ALA A O 1
ATOM 691 N N . SER A 1 88 ? -10.764 -9.883 9.252 1.00 60.72 88 SER A N 1
ATOM 692 C CA . SER A 1 88 ? -11.600 -11.091 9.169 1.00 60.72 88 SER A CA 1
ATOM 693 C C . SER A 1 88 ? -11.667 -11.891 10.474 1.00 60.72 88 SER A C 1
ATOM 695 O O . SER A 1 88 ? -12.313 -12.929 10.497 1.00 60.72 88 SER A O 1
ATOM 697 N N . THR A 1 89 ? -10.987 -11.471 11.546 1.00 52.88 89 THR A N 1
ATOM 698 C CA . THR A 1 89 ? -11.010 -12.191 12.840 1.00 52.88 89 THR A CA 1
ATOM 699 C C . THR A 1 89 ? -12.259 -11.848 13.681 1.00 52.88 89 THR A C 1
ATOM 701 O O . THR A 1 89 ? -12.375 -12.290 14.817 1.00 52.88 89 THR A O 1
ATOM 704 N N . GLU A 1 90 ? -13.205 -11.090 13.121 1.00 47.78 90 GLU A N 1
ATOM 705 C CA . GLU A 1 90 ? -14.459 -10.662 13.763 1.00 47.78 90 GLU A CA 1
ATOM 706 C C . GLU A 1 90 ? -15.699 -11.504 13.379 1.00 47.78 90 GLU A C 1
ATOM 708 O O . GLU A 1 90 ? -16.814 -11.105 13.709 1.00 47.78 90 GLU A O 1
ATOM 713 N N . GLU A 1 91 ? -15.539 -12.653 12.705 1.00 38.84 91 GLU A N 1
ATOM 714 C CA . GLU A 1 91 ? -16.639 -13.627 12.510 1.00 38.84 91 GLU A CA 1
ATOM 715 C C . GLU A 1 91 ? -16.688 -14.703 13.604 1.00 38.84 91 GLU A C 1
ATOM 717 O O . GLU A 1 91 ? -15.631 -15.317 13.895 1.00 38.84 91 GLU A O 1
#